Protein AF-A0A924NSQ3-F1 (afdb_monomer)

Sequence (177 aa):
MRTFATSAQRGFTLIEAVVVMVITGILATMMFSFLEFPIRNYFSGVARAAAVDAADTSLRRITRDLRLALPNSIRQNAAGTYIEYLETKAGLRYLGDDDINTPGGIALSWDDPAATLFTVVGGIPTGSLAPTTNDYIAIYNLGDTQAPGNAYDCSSACNITKIGQVDAATSTLRMSA

Structure (mmCIF, N/CA/C/O backbone):
data_AF-A0A924NSQ3-F1
#
_entry.id   AF-A0A924NSQ3-F1
#
loop_
_atom_site.group_PDB
_atom_site.id
_atom_site.type_symbol
_atom_site.label_atom_id
_atom_site.label_alt_id
_atom_site.label_comp_id
_atom_site.label_asym_id
_atom_site.label_entity_id
_atom_site.label_seq_id
_atom_site.pdbx_PDB_ins_code
_atom_site.Cartn_x
_atom_site.Cartn_y
_atom_site.Cartn_z
_atom_site.occupancy
_atom_site.B_iso_or_equiv
_atom_site.auth_seq_id
_atom_site.auth_comp_id
_atom_site.auth_asym_id
_atom_site.auth_atom_id
_atom_site.pdbx_PDB_model_num
ATOM 1 N N . MET A 1 1 ? -2.960 11.534 95.050 1.00 49.16 1 MET A N 1
ATOM 2 C CA . MET A 1 1 ? -3.554 10.552 94.117 1.00 49.16 1 MET A CA 1
ATOM 3 C C . MET A 1 1 ? -4.838 11.146 93.561 1.00 49.16 1 MET A C 1
ATOM 5 O O . MET A 1 1 ? -5.773 11.330 94.325 1.00 49.16 1 MET A O 1
ATOM 9 N N . ARG A 1 2 ? -4.856 11.554 92.287 1.00 46.38 2 ARG A N 1
ATOM 10 C CA . ARG A 1 2 ? -6.071 12.041 91.615 1.00 46.38 2 ARG A CA 1
ATOM 11 C C . ARG A 1 2 ? -6.764 10.839 90.978 1.00 46.38 2 ARG A C 1
ATOM 13 O O . ARG A 1 2 ? -6.174 10.174 90.136 1.00 46.38 2 ARG A O 1
ATOM 20 N N . THR A 1 3 ? -7.969 10.538 91.436 1.00 52.09 3 THR A N 1
ATOM 21 C CA . THR A 1 3 ? -8.847 9.506 90.886 1.00 52.09 3 THR A CA 1
ATOM 22 C C . THR A 1 3 ? -9.389 9.977 89.537 1.00 52.09 3 THR A C 1
ATOM 24 O O . THR A 1 3 ? -10.061 11.002 89.456 1.00 52.09 3 THR A O 1
ATOM 27 N N . PHE A 1 4 ? -9.072 9.253 88.464 1.00 67.12 4 PHE A N 1
ATOM 28 C CA . PHE A 1 4 ? -9.705 9.457 87.164 1.00 67.12 4 PHE A CA 1
ATOM 29 C C . PHE A 1 4 ? -11.126 8.893 87.231 1.00 67.12 4 PHE A C 1
ATOM 31 O O . PHE A 1 4 ? -11.308 7.707 87.498 1.00 67.12 4 PHE A O 1
ATOM 38 N N . ALA A 1 5 ? -12.131 9.742 87.021 1.00 65.75 5 ALA A N 1
ATOM 39 C CA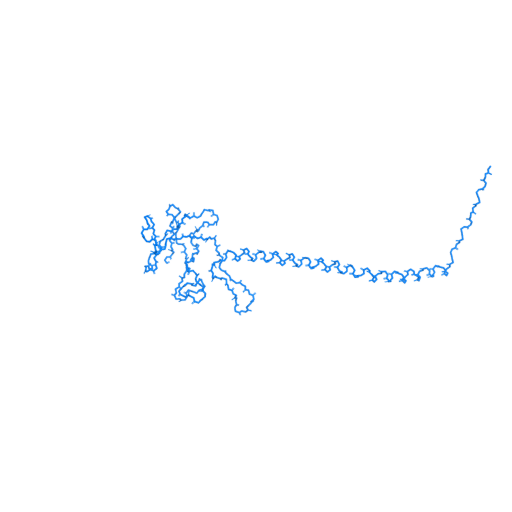 . ALA A 1 5 ? -13.505 9.290 86.859 1.00 65.75 5 ALA A CA 1
ATOM 40 C C . ALA A 1 5 ? -13.613 8.520 85.535 1.00 65.75 5 ALA A C 1
ATOM 42 O O . ALA A 1 5 ? -13.377 9.078 84.463 1.00 65.75 5 ALA A O 1
ATOM 43 N N . THR A 1 6 ? -13.941 7.234 85.604 1.00 65.31 6 THR A N 1
ATOM 44 C CA . THR A 1 6 ? -14.259 6.420 84.433 1.00 65.31 6 THR A CA 1
ATOM 45 C C . THR A 1 6 ? -15.671 6.759 83.968 1.00 65.31 6 THR A C 1
ATOM 47 O O . THR A 1 6 ? -16.662 6.421 84.613 1.00 65.31 6 THR A O 1
ATOM 50 N N . SER A 1 7 ? -15.776 7.456 82.838 1.00 71.19 7 SER A N 1
ATOM 51 C CA . SER A 1 7 ? -17.053 7.666 82.157 1.00 71.19 7 SER A CA 1
ATOM 52 C C . SER A 1 7 ? -17.619 6.311 81.730 1.00 71.19 7 SER A C 1
ATOM 54 O O . SER A 1 7 ? -17.007 5.610 80.926 1.00 71.19 7 SER A O 1
ATOM 56 N N . ALA A 1 8 ? -18.780 5.928 82.265 1.00 67.62 8 ALA A N 1
ATOM 57 C CA . ALA A 1 8 ? -19.493 4.736 81.822 1.00 67.62 8 ALA A CA 1
ATOM 58 C C . ALA A 1 8 ? -19.895 4.912 80.351 1.00 67.62 8 ALA A C 1
ATOM 60 O O . ALA A 1 8 ? -20.712 5.773 80.013 1.00 67.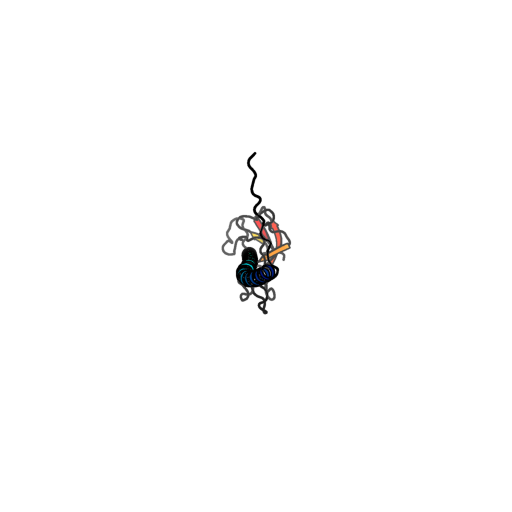62 8 ALA A O 1
ATOM 61 N N . GLN A 1 9 ? -19.294 4.116 79.469 1.00 72.38 9 GLN A N 1
ATOM 62 C CA . GLN A 1 9 ? -19.626 4.103 78.052 1.00 72.38 9 GLN A CA 1
ATOM 63 C C . GLN A 1 9 ? -21.070 3.606 77.906 1.00 72.38 9 GLN A C 1
ATOM 65 O O . GLN A 1 9 ? -21.381 2.464 78.244 1.00 72.38 9 GLN A O 1
ATOM 70 N N . ARG A 1 10 ? -21.978 4.481 77.461 1.00 74.75 10 ARG A N 1
ATOM 71 C CA . ARG A 1 10 ? -23.362 4.093 77.170 1.00 74.75 10 ARG A CA 1
ATOM 72 C C . ARG A 1 10 ? -23.342 3.151 75.964 1.00 74.75 10 ARG A C 1
ATOM 74 O O . ARG A 1 10 ? -22.873 3.534 74.896 1.00 74.75 10 ARG A O 1
ATOM 81 N N . GLY A 1 11 ? -23.780 1.910 76.171 1.00 73.56 11 GLY A N 1
ATOM 82 C CA . GLY A 1 11 ? -23.958 0.930 75.101 1.00 73.56 11 GLY A CA 1
ATOM 83 C C . GLY A 1 11 ? -25.081 1.341 74.148 1.00 73.56 11 GLY A C 1
ATOM 84 O O . GLY A 1 11 ? -25.966 2.112 74.512 1.00 73.56 11 GLY A O 1
ATOM 85 N N . PHE A 1 12 ? -25.026 0.822 72.927 1.00 78.56 12 PHE A N 1
ATOM 86 C CA . PHE A 1 12 ? -25.997 1.093 71.871 1.00 78.56 12 PHE A CA 1
ATOM 87 C C . PHE A 1 12 ? -27.189 0.134 71.967 1.00 78.56 12 PHE A C 1
ATOM 89 O O . PHE A 1 12 ? -27.024 -1.019 72.374 1.00 78.56 12 PHE A O 1
ATOM 96 N N . THR A 1 13 ? -28.389 0.584 71.599 1.00 88.75 13 THR A N 1
ATOM 97 C CA . THR A 1 13 ? -29.587 -0.275 71.645 1.00 88.75 13 THR A CA 1
ATOM 98 C C . THR A 1 13 ? -29.776 -1.056 70.340 1.00 88.75 13 THR A C 1
ATOM 100 O O . THR A 1 13 ? -29.330 -0.634 69.274 1.00 88.75 13 THR A O 1
ATOM 103 N N . LEU A 1 14 ? -30.470 -2.201 70.394 1.00 90.38 14 LEU A N 1
ATOM 104 C CA . LEU A 1 14 ? -30.747 -3.021 69.204 1.00 90.38 14 LEU A CA 1
ATOM 105 C C . LEU A 1 14 ? -31.496 -2.227 68.125 1.00 90.38 14 LEU A C 1
ATOM 107 O O . LEU A 1 14 ? -31.182 -2.344 66.944 1.00 90.38 14 LEU A O 1
ATOM 111 N N . ILE A 1 15 ? -32.453 -1.386 68.529 1.00 92.06 15 ILE A N 1
ATOM 112 C CA . ILE A 1 15 ? -33.216 -0.553 67.595 1.00 92.06 15 ILE A CA 1
ATOM 113 C C . ILE A 1 15 ? -32.319 0.466 66.884 1.00 92.06 15 ILE A C 1
ATOM 115 O O . ILE A 1 15 ? -32.456 0.680 65.683 1.00 92.06 15 ILE A O 1
ATOM 119 N N . GLU A 1 16 ? -31.351 1.032 67.596 1.00 92.25 16 GLU A N 1
ATOM 120 C CA . GLU A 1 16 ? -30.393 1.988 67.048 1.00 92.25 16 GLU A CA 1
ATOM 121 C C . GLU A 1 16 ? -29.496 1.302 65.994 1.00 92.25 16 GLU A C 1
ATOM 123 O O . GLU A 1 16 ? -29.226 1.877 64.941 1.00 92.25 16 GLU A O 1
ATOM 128 N N . ALA A 1 17 ? -29.134 0.024 66.192 1.00 91.94 17 ALA A N 1
ATOM 129 C CA . ALA A 1 17 ? -28.365 -0.774 65.221 1.00 91.94 17 ALA A CA 1
ATOM 130 C C . ALA A 1 17 ? -29.159 -1.099 63.963 1.00 91.94 17 ALA A C 1
ATOM 132 O O . ALA A 1 17 ? -28.639 -0.965 62.854 1.00 91.94 17 ALA A O 1
ATOM 133 N N . VAL A 1 18 ? -30.429 -1.462 64.124 1.00 94.62 18 VAL A N 1
ATOM 134 C CA . VAL A 1 18 ? -31.318 -1.730 62.992 1.00 94.62 18 VAL A CA 1
ATOM 135 C C . VAL A 1 18 ? -31.503 -0.471 62.143 1.00 94.62 18 VAL A C 1
ATOM 137 O O . VAL A 1 18 ? -31.351 -0.531 60.925 1.00 94.62 18 VAL A O 1
ATOM 140 N N . VAL A 1 19 ? -31.759 0.683 62.768 1.00 95.75 19 VAL A N 1
ATOM 141 C CA . VAL A 1 19 ? -31.941 1.954 62.049 1.00 95.75 19 VAL A CA 1
ATOM 142 C C . VAL A 1 19 ? -30.681 2.337 61.265 1.00 95.75 19 VAL A C 1
ATOM 144 O O . VAL A 1 19 ? -30.782 2.705 60.096 1.00 95.75 19 VAL A O 1
ATOM 147 N N . VAL A 1 20 ? -29.488 2.180 61.848 1.00 95.56 20 VAL A N 1
ATOM 148 C CA . VAL A 1 20 ? -28.220 2.456 61.150 1.00 95.56 20 VAL A CA 1
ATOM 149 C C . VAL A 1 20 ? -28.010 1.525 59.953 1.00 95.56 20 VAL A C 1
ATOM 151 O O . VAL A 1 20 ? -27.616 1.996 58.884 1.00 95.56 20 VAL A O 1
ATOM 154 N N . MET A 1 21 ? -28.305 0.227 60.077 1.00 95.38 21 MET A N 1
ATOM 155 C CA . MET A 1 21 ? -28.189 -0.708 58.948 1.00 95.38 21 MET A CA 1
ATOM 156 C C . MET A 1 21 ? -29.149 -0.347 57.809 1.00 95.38 21 MET A C 1
ATOM 158 O O . MET A 1 21 ? -28.758 -0.361 56.644 1.00 95.38 21 MET A O 1
ATOM 162 N N . VAL A 1 22 ? -30.387 0.040 58.132 1.00 97.00 22 VAL A N 1
ATOM 163 C CA . VAL A 1 22 ? -31.379 0.447 57.124 1.00 97.00 22 VAL A CA 1
ATOM 164 C C . VAL A 1 22 ? -30.942 1.728 56.411 1.00 97.00 22 VAL A C 1
ATOM 166 O O . VAL A 1 22 ? -30.944 1.777 55.181 1.00 97.00 22 VAL A O 1
ATOM 169 N N . ILE A 1 23 ? -30.517 2.752 57.158 1.00 97.19 23 ILE A N 1
ATOM 170 C CA . ILE A 1 23 ? -30.083 4.031 56.575 1.00 97.19 23 ILE A CA 1
ATOM 171 C C . ILE A 1 23 ? -28.840 3.837 55.701 1.00 97.19 23 ILE A C 1
ATOM 173 O O . ILE A 1 23 ? -28.798 4.333 54.576 1.00 97.19 23 ILE A O 1
ATOM 177 N N . THR A 1 24 ? -27.841 3.089 56.176 1.00 97.06 24 THR A N 1
ATOM 178 C CA . THR A 1 24 ? -26.623 2.827 55.392 1.00 97.06 24 THR A CA 1
ATOM 179 C C . THR A 1 24 ? -26.911 2.000 54.138 1.00 97.06 24 THR A C 1
ATOM 181 O O . THR A 1 24 ? -26.340 2.298 53.092 1.00 97.06 24 THR A O 1
ATOM 184 N N . GLY A 1 25 ? -27.848 1.045 54.190 1.00 96.69 25 GLY A N 1
ATOM 185 C CA . GLY A 1 25 ? -28.318 0.311 53.012 1.00 96.69 25 GLY A CA 1
ATOM 186 C C . GLY A 1 25 ? -28.937 1.222 51.947 1.00 96.69 25 GLY A C 1
ATOM 187 O O . GLY A 1 25 ? -28.548 1.163 50.780 1.00 96.69 25 GLY A O 1
ATOM 188 N N . ILE A 1 26 ? -29.845 2.122 52.342 1.00 96.50 26 ILE A N 1
ATOM 189 C CA . ILE A 1 26 ? -30.475 3.081 51.416 1.00 96.50 26 ILE A CA 1
ATOM 190 C C . ILE A 1 26 ? -29.415 3.998 50.792 1.00 96.50 26 ILE A C 1
ATOM 192 O O . ILE A 1 26 ? -29.352 4.124 49.567 1.00 96.50 26 ILE A O 1
ATOM 196 N N . LEU A 1 27 ? -28.537 4.585 51.611 1.00 96.94 27 LEU A N 1
ATOM 197 C CA . LEU A 1 27 ? -27.482 5.478 51.126 1.00 96.94 27 LEU A CA 1
ATOM 198 C C . LEU A 1 27 ? -26.511 4.766 50.175 1.00 96.94 27 LEU A C 1
ATOM 200 O O . LEU A 1 27 ? -26.163 5.326 49.137 1.00 96.94 27 LEU A O 1
ATOM 204 N N . ALA A 1 28 ? -26.119 3.524 50.478 1.00 95.56 28 ALA A N 1
ATOM 205 C CA . ALA A 1 28 ? -25.232 2.739 49.623 1.00 95.56 28 ALA A CA 1
ATOM 206 C C . ALA A 1 28 ? -25.835 2.498 48.228 1.00 95.56 28 ALA A C 1
ATOM 208 O O . ALA A 1 28 ? -25.142 2.677 47.225 1.00 95.56 28 ALA A O 1
ATOM 209 N N . THR A 1 29 ? -27.128 2.154 48.145 1.00 94.94 29 THR A N 1
ATOM 210 C CA . THR A 1 29 ? -27.803 1.937 46.849 1.00 94.94 29 THR A CA 1
ATOM 211 C C . THR A 1 29 ? -27.892 3.210 46.009 1.00 94.94 29 THR A C 1
ATOM 213 O O . THR A 1 29 ? -27.607 3.173 44.811 1.00 94.94 29 THR A O 1
ATOM 216 N N . MET A 1 30 ? -28.200 4.356 46.629 1.00 94.19 30 MET A N 1
ATOM 217 C CA . MET A 1 30 ? -28.193 5.648 45.939 1.00 94.19 30 MET A CA 1
ATOM 218 C C . MET A 1 30 ? -26.798 5.977 45.406 1.00 94.19 30 MET A C 1
ATOM 220 O O . MET A 1 30 ? -26.650 6.327 44.238 1.00 94.19 30 MET A O 1
ATOM 224 N N . MET A 1 31 ? -25.764 5.814 46.233 1.00 94.69 31 MET A N 1
ATOM 225 C CA . MET A 1 31 ? -24.387 6.127 45.854 1.00 94.69 31 MET A CA 1
ATOM 226 C C . MET A 1 31 ? -23.892 5.248 44.697 1.00 94.69 31 MET A C 1
ATOM 228 O O . MET A 1 31 ? -23.218 5.743 43.795 1.00 94.69 31 MET A O 1
ATOM 232 N N . PHE A 1 32 ? -24.281 3.969 44.671 1.00 94.88 32 PHE A N 1
ATOM 233 C CA . PHE A 1 32 ? -23.936 3.054 43.583 1.00 94.88 32 PHE A CA 1
ATOM 234 C C . PHE A 1 32 ? -24.486 3.516 42.224 1.00 94.88 32 PHE A C 1
ATOM 236 O O . PHE A 1 32 ? -23.757 3.492 41.233 1.00 94.88 32 PHE A O 1
ATOM 243 N N . SER A 1 33 ? -25.724 4.026 42.185 1.00 89.00 33 SER A N 1
ATOM 244 C CA . SER A 1 33 ? -26.335 4.538 40.946 1.00 89.00 33 SER A CA 1
ATOM 245 C C . SER A 1 33 ? -25.547 5.700 40.320 1.00 89.00 33 SER A C 1
ATOM 247 O O . SER A 1 33 ? -25.436 5.795 39.098 1.00 89.00 33 SER A O 1
ATOM 249 N N . PHE A 1 34 ? -24.915 6.540 41.148 1.00 92.88 34 PHE A N 1
ATOM 250 C CA . PHE A 1 34 ? -24.079 7.646 40.676 1.00 92.88 34 PHE A CA 1
ATOM 251 C C . PHE A 1 34 ? -22.707 7.192 40.166 1.00 92.88 34 PHE A C 1
ATOM 253 O O . PHE A 1 34 ? -22.125 7.869 39.321 1.00 92.88 34 PHE A O 1
ATOM 260 N N . LEU A 1 35 ? -22.183 6.063 40.654 1.00 94.69 35 LEU A N 1
ATOM 261 C CA . LEU A 1 35 ? -20.885 5.520 40.239 1.00 94.69 35 LEU A CA 1
ATOM 262 C C . LEU A 1 35 ? -20.970 4.681 38.961 1.00 94.69 35 LEU A C 1
ATOM 264 O O . LEU A 1 35 ? -19.995 4.591 38.216 1.00 94.69 35 LEU A O 1
ATOM 268 N N . GLU A 1 36 ? -22.130 4.100 38.668 1.00 94.00 36 GLU A N 1
ATOM 269 C CA . GLU A 1 36 ? -22.323 3.264 37.484 1.00 94.00 36 GLU A CA 1
ATOM 270 C C . GLU A 1 36 ? -22.054 4.027 36.175 1.00 94.00 36 GLU A C 1
ATOM 272 O O . GLU A 1 36 ? -21.338 3.538 35.299 1.00 94.00 36 GLU A O 1
ATOM 277 N N . PHE A 1 37 ? -22.580 5.248 36.051 1.00 93.88 37 PHE A N 1
ATOM 278 C CA . PHE A 1 37 ? -22.424 6.076 34.854 1.00 93.88 37 PHE A CA 1
ATOM 279 C C . PHE A 1 37 ? -20.963 6.459 34.536 1.00 93.88 37 PHE A C 1
ATOM 281 O O . PHE A 1 37 ? -20.517 6.176 33.421 1.00 93.88 37 PHE A O 1
ATOM 288 N N . PRO A 1 38 ? -20.170 7.053 35.456 1.00 94.56 38 PRO A N 1
ATOM 289 C CA . PRO A 1 38 ? -18.778 7.398 35.172 1.00 94.56 38 PRO A CA 1
ATOM 290 C C . PRO A 1 38 ? -17.912 6.166 34.886 1.00 94.56 38 PRO A C 1
ATOM 292 O O . PRO A 1 38 ? -17.047 6.236 34.014 1.00 94.56 38 PRO A O 1
ATOM 295 N N . ILE A 1 39 ? -18.174 5.024 35.536 1.00 96.50 39 ILE A N 1
ATOM 296 C CA . ILE A 1 39 ? -17.466 3.766 35.253 1.00 96.50 39 ILE A CA 1
ATOM 297 C C . ILE A 1 39 ? -17.764 3.290 33.825 1.00 96.50 39 ILE A C 1
ATOM 299 O O . ILE A 1 39 ? -16.843 2.997 33.062 1.00 96.50 39 ILE A O 1
ATOM 303 N N . ARG A 1 40 ? -19.041 3.252 33.424 1.00 97.00 40 ARG A N 1
ATOM 304 C CA . ARG A 1 40 ? -19.432 2.869 32.057 1.00 97.00 40 ARG A CA 1
ATOM 305 C C . ARG A 1 40 ? -18.849 3.810 31.009 1.00 97.00 40 ARG A C 1
ATOM 307 O O . ARG A 1 40 ? -18.337 3.344 29.993 1.00 97.00 40 ARG A O 1
ATOM 314 N N . ASN A 1 41 ? -18.868 5.114 31.269 1.00 96.94 41 ASN A N 1
ATOM 315 C CA . ASN A 1 41 ? -18.288 6.106 30.368 1.00 96.94 41 ASN A CA 1
ATOM 316 C C . ASN A 1 41 ? -16.777 5.950 30.231 1.00 96.94 41 ASN A C 1
ATOM 318 O O . ASN A 1 41 ? -16.261 6.081 29.124 1.00 96.94 41 ASN A O 1
ATOM 322 N N . TYR A 1 42 ? -16.076 5.633 31.322 1.00 97.38 42 TYR A N 1
ATOM 323 C CA . TYR A 1 42 ? -14.648 5.344 31.276 1.00 97.38 42 TYR A CA 1
ATOM 324 C C . TYR A 1 42 ? -14.357 4.171 30.331 1.00 97.38 42 TYR A C 1
ATOM 326 O O . TYR A 1 42 ? -13.594 4.327 29.379 1.00 97.38 42 TYR A O 1
ATOM 334 N N . PHE A 1 43 ? -15.027 3.028 30.516 1.00 98.25 43 PHE A N 1
ATOM 335 C CA . PHE A 1 43 ? -14.831 1.864 29.645 1.00 98.25 43 PHE A CA 1
ATOM 336 C C . PHE A 1 43 ? -15.261 2.122 28.197 1.00 98.25 43 PHE A C 1
ATOM 338 O O . PHE A 1 43 ? -14.564 1.712 27.270 1.00 98.25 43 PHE A O 1
ATOM 345 N N . SER A 1 44 ? -16.362 2.846 27.980 1.00 98.06 44 SER A N 1
ATOM 346 C CA . SER A 1 44 ? -16.779 3.261 26.638 1.00 98.06 44 SER A CA 1
ATOM 347 C C . SER A 1 44 ? -15.749 4.180 25.976 1.00 98.06 44 SER A C 1
ATOM 349 O O . SER A 1 44 ? -15.532 4.077 24.769 1.00 98.06 44 SER A O 1
ATOM 351 N N . GLY A 1 45 ? -15.114 5.069 26.744 1.00 98.19 45 GLY A N 1
ATOM 352 C CA . GLY A 1 45 ? -14.044 5.943 26.273 1.00 98.19 45 GLY A CA 1
ATOM 353 C C . GLY A 1 45 ? -12.805 5.150 25.867 1.00 98.19 45 GLY A C 1
ATOM 354 O O . GLY A 1 45 ? -12.280 5.365 24.778 1.00 98.19 45 GLY A O 1
ATOM 355 N N . VAL A 1 46 ? -12.400 4.178 26.688 1.00 98.50 46 VAL A N 1
ATOM 356 C CA . VAL A 1 46 ? -11.283 3.270 26.384 1.00 98.50 46 VAL A CA 1
ATOM 357 C C . VAL A 1 46 ? -11.560 2.449 25.121 1.00 98.50 46 VAL A C 1
ATOM 359 O O . VAL A 1 46 ? -10.718 2.406 24.228 1.00 98.50 46 VAL A O 1
ATOM 362 N N . ALA A 1 47 ? -12.745 1.843 24.999 1.00 98.19 47 ALA A N 1
ATOM 363 C CA . ALA A 1 47 ? -13.116 1.055 23.821 1.00 98.19 47 ALA A CA 1
ATOM 364 C C . ALA A 1 47 ? -13.132 1.904 22.540 1.00 98.19 47 ALA A C 1
ATOM 366 O O . ALA A 1 47 ? -12.648 1.472 21.494 1.00 98.19 47 ALA A O 1
ATOM 367 N N . ARG A 1 48 ? -13.647 3.137 22.628 1.00 98.06 48 ARG A N 1
ATOM 368 C CA . ARG A 1 48 ? -13.642 4.082 21.509 1.00 98.06 48 ARG A CA 1
ATOM 369 C C . ARG A 1 48 ? -12.226 4.500 21.123 1.00 98.06 48 ARG A C 1
ATOM 371 O O . ARG A 1 48 ? -11.935 4.538 19.934 1.00 98.06 48 ARG A O 1
ATOM 378 N N . ALA A 1 49 ? -11.367 4.801 22.096 1.00 98.50 49 ALA A N 1
ATOM 379 C CA . ALA A 1 49 ? -9.974 5.157 21.837 1.00 98.50 49 ALA A CA 1
ATOM 380 C C . ALA A 1 49 ? -9.245 4.016 21.112 1.00 98.50 49 ALA A C 1
ATOM 382 O O . ALA A 1 49 ? -8.689 4.233 20.042 1.00 98.50 49 ALA A O 1
ATOM 383 N N . ALA A 1 50 ? -9.373 2.783 21.610 1.00 98.31 50 ALA A N 1
ATOM 384 C CA . ALA A 1 50 ? -8.774 1.610 20.976 1.00 98.31 50 ALA A CA 1
ATOM 385 C C . ALA A 1 50 ? -9.279 1.381 19.536 1.00 98.31 50 ALA A C 1
ATOM 387 O O . ALA A 1 50 ? -8.495 1.043 18.650 1.00 98.31 50 ALA A O 1
ATOM 388 N N . ALA A 1 51 ? -10.577 1.584 19.281 1.00 98.44 51 ALA A N 1
ATOM 389 C CA . ALA A 1 51 ? -11.144 1.467 17.938 1.00 98.44 51 ALA A CA 1
ATOM 390 C C . ALA A 1 51 ? -10.609 2.543 16.975 1.00 98.44 51 ALA A C 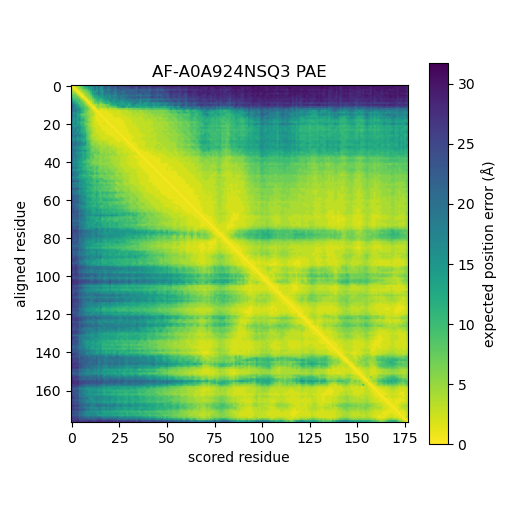1
ATOM 392 O O . ALA A 1 51 ? -10.316 2.238 15.819 1.00 98.44 51 ALA A O 1
ATOM 393 N N . VAL A 1 52 ? -10.458 3.786 17.447 1.00 98.56 52 VAL A N 1
ATOM 394 C CA . VAL A 1 52 ? -9.882 4.888 16.660 1.00 98.56 52 VAL A CA 1
ATOM 395 C C . VAL A 1 52 ? -8.411 4.619 16.349 1.00 98.56 52 VAL A C 1
ATOM 397 O O . VAL A 1 52 ? -8.018 4.713 15.190 1.00 98.56 52 VAL A O 1
ATOM 400 N N . ASP A 1 53 ? -7.620 4.193 17.333 1.00 98.50 53 ASP A N 1
ATOM 401 C CA . ASP A 1 53 ? -6.199 3.884 17.136 1.00 98.50 53 ASP A CA 1
ATOM 402 C C . ASP A 1 53 ? -5.991 2.752 16.113 1.00 98.50 53 ASP A C 1
ATOM 404 O O . ASP A 1 53 ? -5.097 2.812 15.257 1.00 98.50 53 ASP A O 1
ATOM 408 N N . ALA A 1 54 ? -6.844 1.722 16.162 1.00 98.31 54 ALA A N 1
ATOM 409 C CA . ALA A 1 54 ? -6.838 0.629 15.194 1.00 98.31 54 ALA A CA 1
ATOM 410 C C . ALA A 1 54 ? -7.215 1.107 13.781 1.00 98.31 54 ALA A C 1
ATOM 412 O O . ALA A 1 54 ? -6.568 0.714 12.802 1.00 98.31 54 ALA A O 1
ATOM 413 N N . ALA A 1 55 ? -8.225 1.974 13.665 1.00 98.25 55 ALA A N 1
ATOM 414 C CA . ALA A 1 55 ? -8.628 2.566 12.393 1.00 98.25 55 ALA A CA 1
ATOM 415 C C . ALA A 1 55 ? -7.509 3.439 11.800 1.00 98.25 55 ALA A C 1
ATOM 417 O O . ALA A 1 55 ? -7.135 3.246 10.644 1.00 98.25 55 ALA A O 1
ATOM 418 N N . ASP A 1 56 ? -6.901 4.319 12.595 1.00 97.88 56 ASP A N 1
ATOM 419 C CA . ASP A 1 56 ? -5.807 5.195 12.165 1.00 97.88 56 ASP A CA 1
ATOM 420 C C . ASP A 1 56 ? -4.581 4.404 11.709 1.00 97.88 56 ASP A C 1
ATOM 422 O O . ASP A 1 56 ? -3.978 4.702 10.674 1.00 97.88 56 ASP A O 1
ATOM 426 N N . THR A 1 57 ? -4.219 3.358 12.454 1.00 98.19 57 THR A N 1
ATOM 427 C CA . THR A 1 57 ? -3.116 2.466 12.081 1.00 98.19 57 THR A CA 1
ATOM 428 C C . THR A 1 57 ? -3.400 1.775 10.748 1.00 98.19 57 THR A C 1
ATOM 430 O O . THR A 1 57 ? -2.531 1.733 9.873 1.00 98.19 57 THR A O 1
ATOM 433 N N . SER A 1 58 ? -4.629 1.288 10.563 1.00 97.19 58 SER A N 1
ATOM 434 C CA . SER A 1 58 ? -5.062 0.630 9.328 1.00 97.19 58 SER A CA 1
ATOM 435 C C . SER A 1 58 ? -5.044 1.593 8.140 1.00 97.19 58 SER A C 1
ATOM 437 O O . SER A 1 58 ? -4.473 1.267 7.103 1.00 97.19 58 SER A O 1
ATOM 439 N N . LEU A 1 59 ? -5.570 2.812 8.293 1.00 96.75 59 LEU A N 1
ATOM 440 C CA . LEU A 1 59 ? -5.578 3.831 7.239 1.00 96.75 59 LEU A CA 1
ATOM 441 C C . LEU A 1 59 ? -4.167 4.280 6.847 1.00 96.75 59 LEU A C 1
ATOM 443 O O . LEU A 1 59 ? -3.877 4.455 5.662 1.00 96.75 59 LEU A O 1
ATOM 447 N N . ARG A 1 60 ? -3.257 4.431 7.817 1.00 97.00 60 ARG A N 1
ATOM 448 C CA . ARG A 1 60 ? -1.847 4.753 7.540 1.00 97.00 60 ARG A CA 1
ATOM 449 C C . ARG A 1 60 ? -1.149 3.634 6.780 1.00 97.00 60 ARG A C 1
ATOM 451 O O . ARG A 1 60 ? -0.344 3.922 5.894 1.00 97.00 60 ARG A O 1
ATOM 458 N N . ARG A 1 61 ? -1.451 2.378 7.118 1.00 94.94 61 ARG A N 1
ATOM 459 C CA . ARG A 1 61 ? -0.936 1.215 6.394 1.00 94.94 61 ARG A CA 1
ATOM 460 C C . ARG A 1 61 ? -1.470 1.183 4.964 1.00 94.94 61 ARG A C 1
ATOM 462 O O . ARG A 1 61 ? -0.663 1.215 4.048 1.00 94.94 61 ARG A O 1
ATOM 469 N N . ILE A 1 62 ? -2.787 1.280 4.777 1.00 95.12 62 ILE A N 1
ATOM 470 C CA . ILE A 1 62 ? -3.417 1.343 3.447 1.00 95.12 62 ILE A CA 1
ATOM 471 C C . ILE A 1 62 ? -2.820 2.483 2.614 1.00 95.12 62 ILE A C 1
ATOM 473 O O . ILE A 1 62 ? -2.462 2.286 1.463 1.00 95.12 62 ILE A O 1
ATOM 477 N N . THR A 1 63 ? -2.638 3.672 3.194 1.00 95.69 63 THR A N 1
ATOM 478 C CA . THR A 1 63 ? -2.036 4.812 2.481 1.00 95.69 63 THR A CA 1
ATOM 479 C C . THR A 1 63 ? -0.605 4.518 2.028 1.00 95.69 63 THR A C 1
ATOM 481 O O . THR A 1 63 ? -0.206 4.934 0.943 1.00 95.69 63 THR A O 1
ATOM 484 N N . ARG A 1 64 ? 0.193 3.829 2.852 1.00 94.31 64 ARG A N 1
ATOM 485 C CA . ARG A 1 64 ? 1.561 3.434 2.494 1.00 94.31 64 ARG A CA 1
ATOM 486 C C . ARG A 1 64 ? 1.560 2.403 1.371 1.00 94.31 64 ARG A C 1
ATOM 488 O O . ARG A 1 64 ? 2.333 2.554 0.434 1.00 94.31 64 ARG A O 1
ATOM 495 N N . ASP A 1 65 ? 0.678 1.422 1.468 1.00 93.75 65 ASP A N 1
ATOM 496 C CA . ASP A 1 65 ? 0.553 0.331 0.510 1.00 93.75 65 ASP A CA 1
ATOM 497 C C . ASP A 1 65 ? 0.079 0.869 -0.859 1.00 93.75 65 ASP A C 1
ATOM 499 O O . ASP A 1 65 ? 0.702 0.607 -1.885 1.00 93.75 65 ASP A O 1
ATOM 503 N N . LEU A 1 66 ? -0.923 1.759 -0.878 1.00 94.44 66 LEU A N 1
ATOM 504 C CA . LEU A 1 66 ? -1.413 2.413 -2.100 1.00 94.44 66 LEU A CA 1
ATOM 505 C C . LEU A 1 66 ? -0.394 3.366 -2.742 1.00 94.44 66 LEU A C 1
ATOM 507 O O . LEU A 1 66 ? -0.440 3.578 -3.950 1.00 94.44 66 LEU A O 1
ATOM 511 N N . ARG A 1 67 ? 0.544 3.940 -1.976 1.00 93.69 67 ARG A N 1
ATOM 512 C CA . ARG A 1 67 ? 1.644 4.746 -2.546 1.00 93.69 67 ARG A CA 1
ATOM 513 C C . ARG A 1 67 ? 2.635 3.913 -3.355 1.00 93.69 67 ARG A C 1
ATOM 515 O O . ARG A 1 67 ? 3.365 4.489 -4.154 1.00 93.69 67 ARG A O 1
ATOM 522 N N . LEU A 1 68 ? 2.672 2.602 -3.129 1.00 94.06 68 LEU A N 1
ATOM 523 C CA . LEU A 1 68 ? 3.477 1.658 -3.899 1.00 94.06 68 LEU A CA 1
ATOM 524 C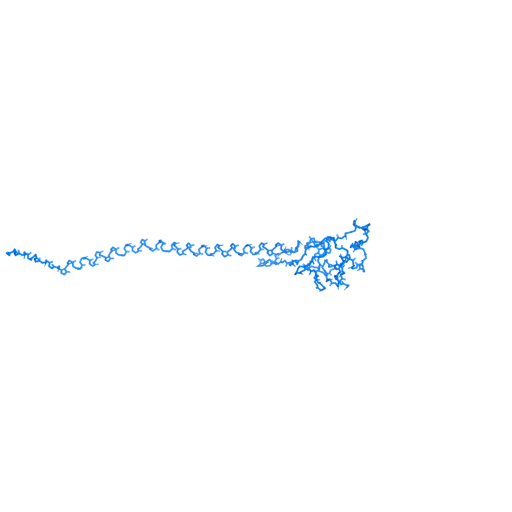 C . LEU A 1 68 ? 2.672 1.005 -5.027 1.00 94.06 68 LEU A C 1
ATOM 526 O O . LEU A 1 68 ? 3.205 0.154 -5.732 1.00 94.06 68 LEU A O 1
ATOM 530 N N . ALA A 1 69 ? 1.409 1.383 -5.232 1.00 96.00 69 ALA A N 1
ATOM 531 C CA . ALA A 1 69 ? 0.622 0.867 -6.339 1.00 96.00 69 ALA A CA 1
ATOM 532 C C . ALA A 1 69 ? 1.149 1.381 -7.685 1.00 96.00 69 ALA A C 1
ATOM 534 O O . ALA A 1 69 ? 1.504 2.553 -7.833 1.00 96.00 69 ALA A O 1
ATOM 535 N N . LEU A 1 70 ? 1.117 0.515 -8.696 1.00 94.81 70 LEU A N 1
ATOM 536 C CA . LEU A 1 70 ? 1.324 0.904 -10.081 1.00 94.81 70 LEU A CA 1
ATOM 537 C C . LEU A 1 70 ? 0.272 1.968 -10.441 1.00 94.81 70 LEU A C 1
ATOM 539 O O . LEU A 1 70 ? -0.920 1.742 -10.184 1.00 94.81 70 LEU A O 1
ATOM 543 N N . PRO A 1 71 ? 0.663 3.113 -11.028 1.00 92.69 71 PRO A N 1
ATOM 544 C CA . PRO A 1 71 ? -0.287 4.133 -11.460 1.00 92.69 71 PRO A CA 1
ATOM 545 C C . PRO A 1 71 ? -1.398 3.526 -12.316 1.00 92.69 71 PRO A C 1
ATOM 547 O O . PRO A 1 71 ? -1.119 2.667 -13.146 1.00 92.69 71 PRO A O 1
ATOM 550 N N . ASN A 1 72 ? -2.649 3.942 -12.100 1.00 92.88 72 ASN A N 1
ATOM 551 C CA . ASN A 1 72 ? -3.843 3.415 -12.782 1.00 92.88 72 ASN A CA 1
ATOM 552 C C . ASN A 1 72 ? -4.112 1.904 -12.585 1.00 92.88 72 ASN A C 1
ATOM 554 O O . ASN A 1 72 ? -4.870 1.318 -13.352 1.00 92.88 72 ASN A O 1
ATOM 558 N N . SER A 1 73 ? -3.515 1.257 -11.571 1.00 93.00 73 SER A N 1
ATOM 559 C CA . SER A 1 73 ? -3.813 -0.148 -11.221 1.00 93.00 73 SER A CA 1
ATOM 560 C C . SER A 1 73 ? -4.773 -0.319 -10.039 1.00 93.00 73 SER A C 1
ATOM 562 O O . SER A 1 73 ? -5.233 -1.429 -9.775 1.00 93.00 73 SER A O 1
ATOM 564 N N . ILE A 1 74 ? -5.058 0.753 -9.297 1.00 94.06 74 ILE A N 1
ATOM 565 C CA . ILE A 1 74 ? -5.963 0.686 -8.149 1.00 94.06 74 ILE A CA 1
ATOM 566 C C . ILE A 1 74 ? -7.384 0.538 -8.676 1.00 94.06 74 ILE A C 1
ATOM 568 O O . ILE A 1 74 ? -7.880 1.416 -9.381 1.00 94.06 74 ILE A O 1
ATOM 572 N N . ARG A 1 75 ? -8.050 -0.548 -8.296 1.00 91.38 75 ARG A N 1
ATOM 573 C CA . ARG A 1 75 ? -9.457 -0.771 -8.619 1.00 91.38 75 ARG A CA 1
ATOM 574 C C . ARG A 1 75 ? -10.173 -1.496 -7.493 1.00 91.38 75 ARG A C 1
ATOM 576 O O . ARG A 1 75 ? -9.564 -2.073 -6.594 1.00 91.38 75 ARG A O 1
ATOM 583 N N . GLN A 1 76 ? -11.492 -1.443 -7.545 1.00 93.19 76 GLN A N 1
ATOM 584 C CA . GLN A 1 76 ? -12.360 -2.189 -6.651 1.00 93.19 76 GLN A CA 1
ATOM 585 C C . GLN A 1 76 ? -12.867 -3.427 -7.384 1.00 93.19 76 GLN A C 1
ATOM 587 O O . GLN A 1 76 ? -13.129 -3.384 -8.587 1.00 93.19 76 GLN A O 1
ATOM 592 N N . ASN A 1 77 ? -13.031 -4.532 -6.665 1.00 90.19 77 ASN A N 1
ATOM 593 C CA . ASN A 1 77 ? -13.700 -5.690 -7.238 1.00 90.19 77 ASN A CA 1
ATOM 594 C C . ASN A 1 77 ? -15.192 -5.408 -7.503 1.00 90.19 77 ASN A C 1
ATOM 596 O O . ASN A 1 77 ? -15.798 -4.528 -6.893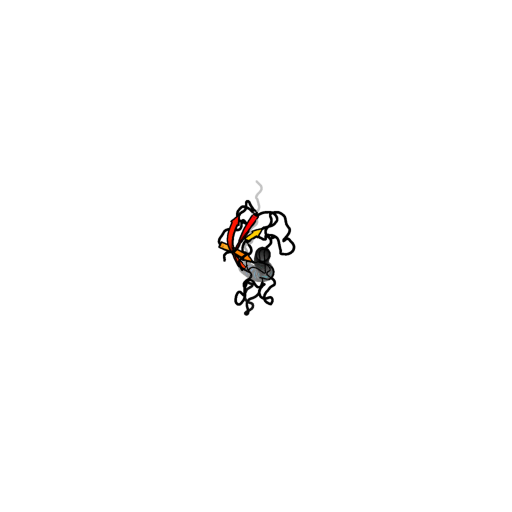 1.00 90.19 77 ASN A O 1
ATOM 600 N N . ALA A 1 78 ? -15.823 -6.220 -8.354 1.00 87.94 78 ALA A N 1
ATOM 601 C CA . ALA A 1 78 ? -17.228 -6.034 -8.734 1.00 87.94 78 ALA A CA 1
ATOM 602 C C . ALA A 1 78 ? -18.213 -6.059 -7.545 1.00 87.94 78 ALA A C 1
ATOM 604 O O . ALA A 1 78 ? -19.258 -5.418 -7.596 1.00 87.94 78 ALA A O 1
ATOM 605 N N . ALA A 1 79 ? -17.886 -6.789 -6.472 1.00 92.25 79 ALA A N 1
ATOM 606 C CA . ALA A 1 79 ? -18.721 -6.883 -5.272 1.00 92.25 79 ALA A CA 1
ATOM 607 C C . ALA A 1 79 ? -18.511 -5.727 -4.277 1.00 92.25 79 ALA A C 1
ATOM 609 O O . ALA A 1 79 ? -19.225 -5.636 -3.281 1.00 92.25 79 ALA A O 1
ATOM 610 N N . GLY A 1 80 ? -17.517 -4.869 -4.505 1.00 90.88 80 GLY A N 1
ATOM 611 C CA . GLY A 1 80 ? -17.209 -3.743 -3.636 1.00 90.88 80 GLY A CA 1
ATOM 612 C C . GLY A 1 80 ? -16.544 -4.095 -2.300 1.00 90.88 80 GLY A C 1
ATOM 613 O O . GLY A 1 80 ? -16.475 -3.250 -1.411 1.00 90.88 80 GLY A O 1
ATOM 614 N N . THR A 1 81 ? -16.064 -5.328 -2.138 1.00 93.50 81 THR A N 1
ATOM 615 C CA . THR A 1 81 ? -15.582 -5.879 -0.864 1.00 93.50 81 THR A CA 1
ATOM 616 C C . THR A 1 81 ? -14.085 -5.711 -0.625 1.00 93.50 81 THR A C 1
ATOM 618 O O . THR A 1 81 ? -13.663 -5.734 0.529 1.00 93.50 81 THR A O 1
ATOM 621 N N . TYR A 1 82 ? -13.277 -5.537 -1.672 1.00 91.19 82 TYR A N 1
ATOM 622 C CA . TYR A 1 82 ? -11.844 -5.282 -1.532 1.00 91.19 82 TYR A CA 1
ATOM 623 C C . TYR A 1 82 ? -11.319 -4.345 -2.619 1.00 91.19 82 TYR A C 1
ATOM 625 O O . TYR A 1 82 ? -11.873 -4.244 -3.716 1.00 91.19 82 TYR A O 1
ATOM 633 N N . ILE A 1 83 ? -10.234 -3.654 -2.272 1.00 92.75 83 ILE A N 1
ATOM 634 C CA . ILE A 1 83 ? -9.418 -2.868 -3.194 1.00 92.75 83 ILE A CA 1
ATOM 635 C C . ILE A 1 83 ? -8.248 -3.751 -3.612 1.00 92.75 83 ILE A C 1
ATOM 637 O O . ILE A 1 83 ? -7.603 -4.364 -2.763 1.00 92.75 83 ILE A O 1
ATOM 641 N N . GLU A 1 84 ? -7.974 -3.798 -4.907 1.00 92.75 84 GLU A N 1
ATOM 642 C CA . GLU A 1 84 ? -6.816 -4.477 -5.473 1.00 92.75 84 GLU A CA 1
ATOM 643 C C . GLU A 1 84 ? -5.958 -3.492 -6.268 1.00 92.75 84 GLU A C 1
ATOM 645 O O . GLU A 1 84 ? -6.447 -2.505 -6.823 1.00 92.75 84 GLU A O 1
ATOM 650 N N . TYR A 1 85 ? -4.655 -3.737 -6.262 1.00 94.50 85 TYR A N 1
ATOM 651 C CA . TYR A 1 85 ? -3.657 -2.945 -6.964 1.00 94.50 85 TYR A CA 1
ATOM 652 C C . TYR A 1 85 ? -2.449 -3.831 -7.279 1.00 94.50 85 TYR A C 1
ATOM 654 O O . TYR A 1 85 ? -2.233 -4.857 -6.629 1.00 94.50 85 TYR A O 1
ATOM 662 N N . LEU A 1 86 ? -1.647 -3.426 -8.261 1.00 93.75 86 LEU A N 1
ATOM 663 C CA . LEU A 1 86 ? -0.370 -4.073 -8.547 1.00 93.75 86 LEU A CA 1
ATOM 664 C C . LEU A 1 86 ? 0.722 -3.343 -7.768 1.00 93.75 86 LEU A C 1
ATOM 666 O O . LEU A 1 86 ? 0.910 -2.144 -7.958 1.00 93.75 86 LEU A O 1
ATOM 670 N N . GLU A 1 87 ? 1.418 -4.032 -6.869 1.00 94.69 87 GLU A N 1
ATOM 671 C CA . GLU A 1 87 ? 2.513 -3.435 -6.099 1.00 94.69 87 GLU A CA 1
ATOM 672 C C . GLU A 1 87 ? 3.752 -3.230 -6.983 1.00 94.69 87 GLU A C 1
ATOM 674 O O . GLU A 1 87 ? 4.141 -4.103 -7.760 1.00 94.69 87 GLU A O 1
ATOM 679 N N . THR A 1 88 ? 4.385 -2.065 -6.858 1.00 94.12 88 THR A N 1
ATOM 680 C CA . THR A 1 88 ? 5.611 -1.712 -7.575 1.00 94.12 88 THR A CA 1
ATOM 681 C C . THR A 1 88 ? 6.810 -1.782 -6.647 1.00 94.12 88 THR A C 1
ATOM 683 O O . THR A 1 88 ? 6.823 -1.219 -5.555 1.00 94.12 88 THR A O 1
ATOM 686 N N . LYS A 1 89 ? 7.858 -2.461 -7.115 1.00 92.19 89 LYS A N 1
ATOM 687 C CA . LYS A 1 89 ? 9.146 -2.541 -6.417 1.00 92.19 89 LYS A CA 1
ATOM 688 C C . LYS A 1 89 ? 9.962 -1.260 -6.594 1.00 92.19 89 LYS A C 1
ATOM 690 O O . LYS A 1 89 ? 10.568 -0.777 -5.645 1.00 92.19 89 LYS A O 1
ATOM 695 N N . ALA A 1 90 ? 9.982 -0.713 -7.809 1.00 91.31 90 ALA A N 1
ATOM 696 C CA . ALA A 1 90 ? 10.691 0.514 -8.151 1.00 91.31 90 ALA A CA 1
ATOM 697 C C . ALA A 1 90 ? 10.056 1.183 -9.379 1.00 91.31 90 ALA A C 1
ATOM 699 O O . ALA A 1 90 ? 9.445 0.514 -10.212 1.00 91.31 90 ALA A O 1
ATOM 700 N N . GLY A 1 91 ? 10.240 2.499 -9.500 1.00 91.19 91 GLY A N 1
ATOM 701 C CA . GLY A 1 91 ? 9.919 3.267 -10.702 1.00 91.19 91 GLY A CA 1
ATOM 702 C C . GLY A 1 91 ? 11.200 3.703 -11.406 1.00 91.19 91 GLY A C 1
ATOM 703 O O . GLY A 1 91 ? 12.089 4.265 -10.766 1.00 91.19 91 GLY A O 1
ATOM 704 N N . LEU A 1 92 ? 11.294 3.447 -12.710 1.00 92.62 92 LEU A N 1
ATOM 705 C CA . LEU A 1 92 ? 12.444 3.797 -13.543 1.00 92.62 92 LEU A CA 1
ATOM 706 C C . LEU A 1 92 ? 12.004 4.701 -14.691 1.00 92.62 92 LEU A C 1
ATOM 708 O O . LEU A 1 92 ? 10.865 4.636 -15.150 1.00 92.62 92 LEU A O 1
ATOM 712 N N . ARG A 1 93 ? 12.923 5.541 -15.161 1.00 93.19 93 ARG A N 1
ATOM 713 C CA . ARG A 1 93 ? 12.742 6.337 -16.379 1.00 93.19 93 ARG A CA 1
ATOM 714 C C . ARG A 1 93 ? 13.469 5.637 -17.515 1.00 93.19 93 ARG A C 1
ATOM 716 O O . ARG A 1 93 ? 14.534 5.081 -17.284 1.00 93.19 93 ARG A O 1
ATOM 723 N N . TYR A 1 94 ? 12.926 5.672 -18.719 1.00 93.81 94 TYR A N 1
ATOM 724 C CA . TYR A 1 94 ? 13.539 5.068 -19.899 1.00 93.81 94 TYR A CA 1
ATOM 725 C C . TYR A 1 94 ? 13.591 6.085 -21.038 1.00 93.81 94 TYR A C 1
ATOM 727 O O . TYR A 1 94 ? 12.878 7.087 -20.987 1.00 93.81 94 TYR A O 1
ATOM 735 N N . LEU A 1 95 ? 14.454 5.836 -22.022 1.00 94.62 95 LEU A N 1
ATOM 736 C CA . LEU A 1 95 ? 14.493 6.623 -23.255 1.00 94.62 95 LEU A CA 1
ATOM 737 C C . LEU A 1 95 ? 13.305 6.237 -24.137 1.00 94.62 95 LEU A C 1
ATOM 739 O O . LEU A 1 95 ? 13.166 5.068 -24.502 1.00 94.62 95 LEU A O 1
ATOM 743 N N . GLY A 1 96 ? 12.438 7.201 -24.429 1.00 91.88 96 GLY A N 1
ATOM 744 C CA . GLY A 1 96 ? 11.271 7.005 -25.288 1.00 91.88 96 GLY A CA 1
ATOM 745 C C . GLY A 1 96 ? 11.589 7.231 -26.764 1.00 91.88 96 GLY A C 1
ATOM 746 O O . GLY A 1 96 ? 12.725 7.519 -27.127 1.00 91.88 96 GLY A O 1
ATOM 747 N N . ASP A 1 97 ? 10.565 7.146 -27.609 1.00 87.75 97 ASP A N 1
ATOM 748 C CA . ASP A 1 97 ? 10.685 7.376 -29.057 1.00 87.75 97 ASP A CA 1
ATOM 749 C C . ASP A 1 97 ? 11.226 8.786 -29.387 1.00 87.75 97 ASP A C 1
ATOM 751 O O . ASP A 1 97 ? 12.059 8.966 -30.275 1.00 87.75 97 ASP A O 1
ATOM 755 N N . ASP A 1 98 ? 10.878 9.778 -28.560 1.00 89.69 98 ASP A N 1
ATOM 756 C CA . ASP A 1 98 ? 11.400 11.150 -28.652 1.00 89.69 98 ASP A CA 1
ATOM 757 C C . ASP A 1 98 ? 12.919 11.251 -28.383 1.00 89.69 98 ASP A C 1
ATOM 759 O O . ASP A 1 98 ? 13.565 12.231 -28.763 1.00 89.69 98 ASP A O 1
ATOM 763 N N . ASP A 1 99 ? 13.513 10.234 -27.752 1.00 91.25 99 ASP A N 1
ATOM 764 C CA . ASP A 1 99 ? 14.915 10.203 -27.333 1.00 91.25 99 ASP A CA 1
ATOM 765 C C . ASP A 1 99 ? 15.813 9.387 -28.285 1.00 91.25 99 ASP A C 1
ATOM 767 O O . ASP A 1 99 ? 16.973 9.112 -27.955 1.00 91.25 99 ASP A O 1
ATOM 771 N N . ILE A 1 100 ? 15.324 9.004 -29.472 1.00 87.25 100 ILE A N 1
ATOM 772 C CA . ILE A 1 100 ? 16.007 8.083 -30.405 1.00 87.25 100 ILE A CA 1
ATOM 773 C C . ILE A 1 100 ? 17.421 8.523 -30.826 1.00 87.25 100 ILE A C 1
ATOM 775 O O . ILE A 1 100 ? 18.260 7.696 -31.176 1.00 87.25 100 ILE A O 1
ATOM 779 N N . ASN A 1 101 ? 17.718 9.823 -30.752 1.00 89.12 101 ASN A N 1
ATOM 780 C CA . ASN A 1 101 ? 19.020 10.393 -31.111 1.00 89.12 101 ASN A CA 1
ATOM 781 C C . ASN A 1 101 ? 19.995 10.513 -29.924 1.00 89.12 101 ASN A C 1
ATOM 783 O O . ASN A 1 101 ? 21.051 11.136 -30.058 1.00 89.12 101 ASN A O 1
ATOM 787 N N . THR A 1 102 ? 19.661 9.953 -28.758 1.00 89.88 102 THR A N 1
ATOM 788 C CA . THR A 1 102 ? 20.515 10.010 -27.564 1.00 89.88 102 THR A CA 1
ATOM 789 C C . THR A 1 102 ? 21.809 9.214 -27.786 1.00 89.88 102 THR A C 1
ATOM 791 O O . THR A 1 102 ? 21.751 7.996 -27.965 1.00 89.88 102 THR A O 1
ATOM 794 N N . PRO A 1 103 ? 23.001 9.845 -27.741 1.00 88.62 103 PRO A N 1
ATOM 795 C CA . PRO A 1 103 ? 24.258 9.146 -27.996 1.00 88.62 103 PRO A CA 1
ATOM 796 C C . PRO A 1 103 ? 24.495 7.995 -27.012 1.00 88.62 103 PRO A C 1
ATOM 798 O O . PRO A 1 103 ? 24.525 8.203 -25.801 1.00 88.62 103 PRO A O 1
ATOM 801 N N . GLY A 1 104 ? 24.689 6.781 -27.536 1.00 85.81 104 GLY A N 1
ATOM 802 C CA . GLY A 1 104 ? 24.948 5.581 -26.730 1.00 85.81 104 GLY A CA 1
ATOM 803 C C . GLY A 1 104 ? 23.737 5.044 -25.955 1.00 85.81 104 GLY A C 1
ATOM 804 O O . GLY A 1 104 ? 23.886 4.069 -25.221 1.00 85.81 104 GLY A O 1
ATOM 805 N N . GLY A 1 105 ? 22.560 5.655 -26.113 1.00 90.31 105 GLY A N 1
ATOM 806 C CA . GLY A 1 105 ? 21.299 5.179 -25.558 1.00 90.31 105 GLY A CA 1
ATOM 807 C C . GLY A 1 105 ? 20.492 4.384 -26.581 1.00 90.31 105 GLY A C 1
ATOM 808 O O . GLY A 1 105 ? 20.623 4.581 -27.786 1.00 90.31 105 GLY A O 1
ATOM 809 N N . ILE A 1 106 ? 19.646 3.485 -26.089 1.00 94.19 106 ILE A N 1
ATOM 810 C CA . ILE A 1 106 ? 18.689 2.726 -26.892 1.00 94.19 106 ILE A CA 1
ATOM 811 C C . ILE A 1 106 ? 17.290 3.131 -26.433 1.00 94.19 106 ILE A C 1
ATOM 813 O O . ILE A 1 106 ? 16.909 2.864 -25.290 1.00 94.19 106 ILE A O 1
ATOM 817 N N . ALA A 1 107 ? 16.548 3.805 -27.309 1.00 94.31 107 ALA A N 1
ATOM 818 C CA . ALA A 1 107 ? 15.151 4.146 -27.076 1.00 94.31 107 ALA A CA 1
ATOM 819 C C . ALA A 1 107 ? 14.265 2.892 -27.131 1.00 94.31 107 ALA A C 1
ATOM 821 O O . ALA A 1 107 ? 14.498 1.991 -27.939 1.00 94.31 107 ALA A O 1
ATOM 822 N N . LEU A 1 108 ? 13.247 2.838 -26.273 1.00 93.25 108 LEU A N 1
ATOM 823 C CA . LEU A 1 108 ? 12.203 1.821 -26.347 1.00 93.25 108 LEU A CA 1
ATOM 824 C C . LEU A 1 108 ? 11.401 2.016 -27.641 1.00 93.25 108 LEU A C 1
ATOM 826 O O . LEU A 1 108 ? 10.820 3.081 -27.842 1.00 93.25 108 LEU A O 1
ATOM 830 N N . SER A 1 109 ? 11.336 0.982 -28.480 1.00 89.19 109 SER A N 1
ATOM 831 C CA . SER A 1 109 ? 10.542 0.998 -29.712 1.00 89.19 109 SER A CA 1
ATOM 832 C C . SER A 1 109 ? 9.132 0.461 -29.470 1.00 89.19 109 SER A C 1
ATOM 834 O O . SER A 1 109 ? 8.958 -0.560 -28.805 1.00 89.19 109 SER A O 1
ATOM 836 N N . TRP A 1 110 ? 8.134 1.131 -30.048 1.00 87.25 110 TRP A N 1
ATOM 837 C CA . TRP A 1 110 ? 6.746 0.655 -30.101 1.00 87.25 110 TRP A CA 1
ATOM 838 C C . TRP A 1 110 ? 6.382 0.009 -31.445 1.00 87.25 110 TRP A C 1
ATOM 840 O O . TRP A 1 110 ? 5.346 -0.647 -31.541 1.00 87.25 110 TRP A O 1
ATOM 850 N N . ASP A 1 111 ? 7.237 0.168 -32.459 1.00 87.56 111 ASP A N 1
ATOM 851 C CA . ASP A 1 111 ? 6.995 -0.300 -33.828 1.00 87.56 111 ASP A CA 1
ATOM 852 C C . ASP A 1 111 ? 7.651 -1.656 -34.120 1.00 87.56 111 ASP A C 1
ATOM 854 O O . ASP A 1 111 ? 7.137 -2.431 -34.929 1.00 87.56 111 ASP A O 1
ATOM 858 N N . ASP A 1 112 ? 8.781 -1.958 -33.469 1.00 88.00 112 ASP A N 1
ATOM 859 C CA . ASP A 1 112 ? 9.494 -3.226 -33.624 1.00 88.00 112 ASP A CA 1
ATOM 860 C C . ASP A 1 112 ? 9.272 -4.141 -32.403 1.00 88.00 112 ASP A C 1
ATOM 862 O O . ASP A 1 112 ? 9.918 -3.959 -31.368 1.00 88.00 112 ASP A O 1
ATOM 866 N N . PRO A 1 113 ? 8.417 -5.177 -32.501 1.00 82.88 113 PRO A N 1
ATOM 867 C CA . PRO A 1 113 ? 8.178 -6.100 -31.393 1.00 82.88 113 PRO A CA 1
ATOM 868 C C . PRO A 1 113 ? 9.400 -6.969 -31.045 1.00 82.88 113 PRO A C 1
ATOM 870 O O . PRO A 1 113 ? 9.427 -7.576 -29.975 1.00 82.88 113 PRO A O 1
ATOM 873 N N . ALA A 1 114 ? 10.418 -7.051 -31.912 1.00 87.69 114 ALA A N 1
ATOM 874 C CA . ALA A 1 114 ? 11.668 -7.744 -31.605 1.00 87.69 114 ALA A CA 1
ATOM 875 C C . ALA A 1 114 ? 12.641 -6.871 -30.785 1.00 87.69 114 ALA A C 1
ATOM 877 O O . ALA A 1 114 ? 13.562 -7.401 -30.145 1.00 87.69 114 ALA A O 1
ATOM 878 N N . ALA A 1 115 ? 12.432 -5.550 -30.757 1.00 91.12 115 ALA A N 1
ATOM 879 C CA . ALA A 1 115 ? 13.232 -4.601 -29.994 1.00 91.12 115 ALA A CA 1
ATOM 880 C C . ALA A 1 115 ? 12.868 -4.648 -28.500 1.00 91.12 115 ALA A C 1
ATOM 882 O O . ALA A 1 115 ? 12.117 -3.842 -27.964 1.00 91.12 115 ALA A O 1
ATOM 883 N N . THR A 1 116 ? 13.445 -5.621 -27.798 1.00 93.00 116 THR A N 1
ATOM 884 C CA . THR A 1 116 ? 13.212 -5.855 -26.362 1.00 93.00 116 THR A CA 1
ATOM 885 C C . THR A 1 116 ? 14.211 -5.153 -25.445 1.00 93.00 116 THR A C 1
ATOM 887 O O . THR A 1 116 ? 14.106 -5.282 -24.229 1.00 93.00 116 THR A O 1
ATOM 890 N N . LEU A 1 117 ? 15.211 -4.458 -25.991 1.00 94.12 117 LEU A N 1
ATOM 891 C CA . LEU A 1 117 ? 16.280 -3.808 -25.231 1.00 94.12 117 LEU A CA 1
ATOM 892 C C . LEU A 1 117 ? 16.078 -2.293 -25.234 1.00 94.12 117 LEU A C 1
ATOM 894 O O . LEU A 1 117 ? 15.919 -1.708 -26.299 1.00 94.12 117 LEU A O 1
ATOM 898 N N . PHE A 1 118 ? 16.146 -1.663 -24.065 1.00 94.69 118 PHE A N 1
ATOM 899 C CA . PHE A 1 118 ? 16.077 -0.208 -23.933 1.00 94.69 118 PHE A CA 1
ATOM 900 C C . PHE A 1 118 ? 16.941 0.290 -22.768 1.00 94.69 118 PHE A C 1
ATOM 902 O O . PHE A 1 118 ? 17.283 -0.461 -21.848 1.00 94.69 118 PHE A O 1
ATOM 909 N N . THR A 1 119 ? 17.303 1.571 -22.804 1.00 95.50 119 THR A N 1
ATOM 910 C CA . THR A 1 119 ? 18.130 2.224 -21.785 1.00 95.50 119 THR A CA 1
ATOM 911 C C . THR A 1 119 ? 17.270 2.898 -20.718 1.00 95.50 119 THR A C 1
ATOM 913 O O . THR A 1 119 ? 16.355 3.670 -21.010 1.00 95.50 119 THR A O 1
ATOM 916 N N . VAL A 1 120 ? 17.612 2.632 -19.459 1.00 94.81 120 VAL A N 1
ATOM 917 C CA . VAL A 1 120 ? 17.091 3.290 -18.262 1.00 94.81 120 VAL A CA 1
ATOM 918 C C . VAL A 1 120 ? 17.897 4.557 -17.981 1.00 94.81 120 VAL A C 1
ATOM 920 O O . VAL A 1 120 ? 19.123 4.542 -17.887 1.00 94.81 120 VAL A O 1
ATOM 923 N N . VAL A 1 121 ? 17.193 5.668 -17.801 1.00 92.81 121 VAL A N 1
ATOM 924 C CA . VAL A 1 121 ? 17.766 6.982 -17.516 1.00 92.81 121 VAL A CA 1
ATOM 925 C C . VAL A 1 121 ? 17.988 7.140 -16.016 1.00 92.81 121 VAL A C 1
ATOM 927 O O . VAL A 1 121 ? 17.091 6.887 -15.213 1.00 92.81 121 VAL A O 1
ATOM 930 N N . GLY A 1 122 ? 19.172 7.625 -15.637 1.00 88.94 122 GLY A N 1
ATOM 931 C CA . GLY A 1 122 ? 19.539 7.846 -14.233 1.00 88.94 122 GLY A CA 1
ATOM 932 C C . GLY A 1 122 ? 20.122 6.617 -13.531 1.00 88.94 122 GLY A C 1
ATOM 933 O O . GLY A 1 122 ? 20.414 6.692 -12.339 1.00 88.94 122 GLY A O 1
ATOM 934 N N . GLY A 1 123 ? 20.346 5.527 -14.269 1.00 88.38 123 GLY A N 1
ATOM 935 C CA . GLY A 1 123 ? 20.953 4.305 -13.757 1.00 88.38 123 GLY A CA 1
ATOM 936 C C . GLY A 1 123 ? 19.958 3.346 -13.108 1.00 88.38 123 GLY A C 1
ATOM 937 O O . GLY A 1 123 ? 18.827 3.698 -12.772 1.00 88.38 123 GLY A O 1
ATOM 938 N N . ILE A 1 124 ? 20.395 2.100 -12.942 1.00 90.88 124 ILE A N 1
ATOM 939 C CA . ILE A 1 124 ? 19.600 1.056 -12.294 1.00 90.88 124 ILE A CA 1
ATOM 940 C C . ILE A 1 124 ? 19.856 1.109 -10.777 1.00 90.88 124 ILE A C 1
ATOM 942 O O . ILE A 1 124 ? 21.019 1.092 -10.362 1.00 90.88 124 ILE A O 1
ATOM 946 N N . PRO A 1 125 ? 18.808 1.181 -9.933 1.00 90.62 125 PRO A N 1
ATOM 947 C CA . PRO A 1 125 ? 18.964 1.218 -8.485 1.00 90.62 125 PRO A CA 1
ATOM 948 C C . PRO A 1 125 ? 19.625 -0.063 -7.971 1.00 90.62 125 PRO A C 1
ATOM 950 O O . PRO A 1 125 ? 19.459 -1.141 -8.539 1.00 90.62 125 PRO A O 1
ATOM 953 N N . THR A 1 126 ? 20.360 0.051 -6.867 1.00 88.56 126 THR A N 1
ATOM 954 C CA . THR A 1 126 ? 21.054 -1.068 -6.219 1.00 88.56 126 THR A CA 1
ATOM 955 C C . THR A 1 126 ? 20.329 -1.514 -4.944 1.00 88.56 126 THR A C 1
ATOM 957 O O . THR A 1 126 ? 19.472 -0.812 -4.405 1.00 88.56 126 THR A O 1
ATOM 960 N N . GLY A 1 127 ? 20.662 -2.707 -4.442 1.00 88.94 127 GLY A N 1
ATOM 961 C CA . GLY A 1 127 ? 20.088 -3.247 -3.205 1.00 88.94 127 GLY A CA 1
ATOM 962 C C . GLY A 1 127 ? 18.726 -3.918 -3.403 1.00 88.94 127 GLY A C 1
ATOM 963 O O . GLY A 1 127 ? 18.459 -4.503 -4.448 1.00 88.94 127 GLY A O 1
ATOM 964 N N . SER A 1 128 ? 17.860 -3.860 -2.388 1.00 88.56 128 SER A N 1
ATOM 965 C CA . SER A 1 128 ? 16.572 -4.576 -2.383 1.00 88.56 128 SER A CA 1
ATOM 966 C C . SER A 1 128 ? 15.571 -4.082 -3.432 1.00 88.56 128 SER A C 1
ATOM 968 O O . SER A 1 128 ? 14.659 -4.820 -3.794 1.00 88.56 128 SER A O 1
ATOM 970 N N . LEU A 1 129 ? 15.744 -2.856 -3.933 1.00 89.00 129 LEU A N 1
ATOM 971 C CA . LEU A 1 129 ? 14.899 -2.260 -4.973 1.00 89.00 129 LEU A CA 1
ATOM 972 C C . LEU A 1 129 ? 15.434 -2.511 -6.390 1.00 89.00 129 LEU A C 1
ATOM 974 O O . LEU A 1 129 ? 14.783 -2.124 -7.357 1.00 89.00 129 LEU A O 1
ATOM 978 N N . ALA A 1 130 ? 16.602 -3.148 -6.526 1.00 91.56 130 ALA A N 1
ATOM 979 C CA . ALA A 1 130 ? 17.191 -3.428 -7.827 1.00 91.56 130 ALA A CA 1
ATOM 980 C C . ALA A 1 130 ? 16.285 -4.383 -8.623 1.00 91.56 130 ALA A C 1
ATOM 982 O O . ALA A 1 130 ? 15.947 -5.452 -8.097 1.00 91.56 130 ALA A O 1
ATOM 983 N N . PRO A 1 131 ? 15.883 -4.035 -9.860 1.00 92.94 131 PRO A N 1
ATOM 984 C CA . PRO A 1 131 ? 15.174 -4.967 -10.720 1.00 92.94 131 PRO A CA 1
ATOM 985 C C . PRO A 1 131 ? 16.048 -6.196 -10.965 1.00 92.94 131 PRO A C 1
ATOM 987 O O . PRO A 1 131 ? 17.260 -6.089 -11.162 1.00 92.94 131 PRO A O 1
ATOM 990 N N . THR A 1 132 ? 15.429 -7.368 -10.942 1.00 93.12 132 THR A N 1
ATOM 991 C CA . THR A 1 132 ? 16.084 -8.649 -11.205 1.00 93.12 132 THR A CA 1
ATOM 992 C C . THR A 1 132 ? 15.455 -9.345 -12.401 1.00 93.12 132 THR A C 1
ATOM 994 O O . THR A 1 132 ? 14.310 -9.080 -12.762 1.00 93.12 132 THR A O 1
ATOM 997 N N . THR A 1 133 ? 16.193 -10.258 -13.034 1.00 93.44 133 THR A N 1
ATOM 998 C CA . THR A 1 133 ? 15.611 -11.153 -14.042 1.00 93.44 133 THR A CA 1
ATOM 999 C C . THR A 1 133 ? 14.389 -11.871 -13.459 1.00 93.44 133 THR A C 1
ATOM 1001 O O . THR A 1 133 ? 14.422 -12.316 -12.313 1.00 93.44 133 THR A O 1
ATOM 1004 N N . ASN A 1 134 ? 13.336 -12.013 -14.266 1.00 93.38 134 ASN A N 1
ATOM 1005 C CA . ASN A 1 134 ? 11.993 -12.491 -13.915 1.00 93.38 134 ASN A CA 1
ATOM 1006 C C . ASN A 1 134 ? 11.100 -11.529 -13.116 1.00 93.38 134 ASN A C 1
ATOM 1008 O O . ASN A 1 134 ? 9.929 -11.867 -12.925 1.00 93.38 134 ASN A O 1
ATOM 1012 N N . ASP A 1 135 ? 11.579 -10.349 -12.707 1.00 94.62 135 ASP A N 1
ATOM 1013 C CA . ASP A 1 135 ? 10.674 -9.297 -12.228 1.00 94.62 135 ASP A CA 1
ATOM 1014 C C . ASP A 1 135 ? 9.762 -8.842 -13.377 1.00 94.62 135 ASP A C 1
ATOM 1016 O O . ASP A 1 135 ? 10.119 -8.957 -14.552 1.00 94.62 135 ASP A O 1
ATOM 1020 N N . TYR A 1 136 ? 8.583 -8.317 -13.047 1.00 93.94 136 TYR A N 1
ATOM 1021 C CA . TYR A 1 136 ? 7.689 -7.717 -14.033 1.00 93.94 136 TYR A CA 1
ATOM 1022 C C . TYR A 1 136 ? 7.952 -6.220 -14.167 1.00 93.94 136 TYR A C 1
ATOM 1024 O O . TYR A 1 136 ? 8.160 -5.518 -13.176 1.00 93.94 136 TYR A O 1
ATOM 1032 N N . ILE A 1 137 ? 7.881 -5.732 -15.399 1.00 93.94 137 ILE A N 1
ATOM 1033 C CA . ILE A 1 137 ? 7.857 -4.313 -15.735 1.00 93.94 137 ILE A CA 1
ATOM 1034 C C . ILE A 1 137 ? 6.545 -4.004 -16.433 1.00 93.94 137 ILE A C 1
ATOM 1036 O O . ILE A 1 137 ? 6.141 -4.726 -17.339 1.00 93.94 137 ILE A O 1
ATOM 1040 N N . ALA A 1 138 ? 5.889 -2.933 -16.004 1.00 94.06 138 ALA A N 1
ATOM 1041 C CA . ALA A 1 138 ? 4.738 -2.371 -16.690 1.00 94.06 138 ALA A CA 1
ATOM 1042 C C . ALA A 1 138 ? 5.149 -1.030 -17.296 1.00 94.06 138 ALA A C 1
ATOM 1044 O O . ALA A 1 138 ? 5.680 -0.167 -16.594 1.00 94.06 138 ALA A O 1
ATOM 1045 N N . ILE A 1 139 ? 4.916 -0.862 -18.591 1.00 91.44 139 ILE A N 1
ATOM 1046 C CA . ILE A 1 139 ? 5.251 0.354 -19.331 1.00 91.44 139 ILE A CA 1
ATOM 1047 C C . ILE A 1 139 ? 3.941 0.981 -19.792 1.00 91.44 139 ILE A C 1
ATOM 1049 O O . ILE A 1 139 ? 3.058 0.286 -20.271 1.00 91.44 139 ILE A O 1
ATOM 1053 N N . TYR A 1 140 ? 3.793 2.298 -19.641 1.00 90.94 140 TYR A N 1
ATOM 1054 C CA . TYR A 1 140 ? 2.638 3.025 -20.179 1.00 90.94 140 TYR A CA 1
ATOM 1055 C C . TYR A 1 140 ? 1.271 2.472 -19.701 1.00 90.94 140 TYR A C 1
ATOM 1057 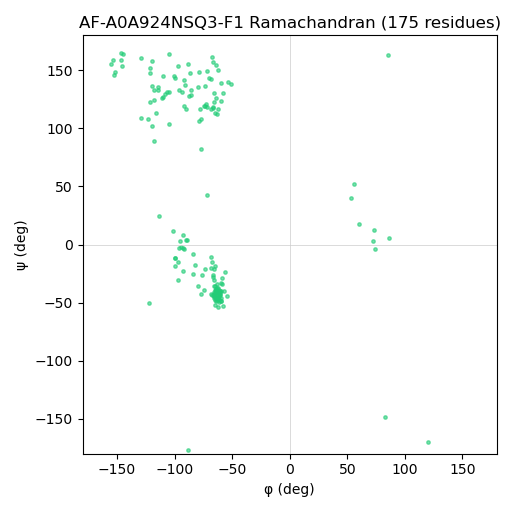O O . TYR A 1 140 ? 0.387 2.149 -20.492 1.00 90.94 140 TYR A O 1
ATOM 1065 N N . ASN A 1 141 ? 1.097 2.321 -18.379 1.00 92.94 141 ASN A N 1
ATOM 1066 C CA . ASN A 1 141 ? -0.182 1.903 -17.794 1.00 92.94 141 ASN A CA 1
ATOM 1067 C C . ASN A 1 141 ? -1.173 3.072 -17.717 1.00 92.94 141 ASN A C 1
ATOM 1069 O O . ASN A 1 141 ? -1.040 3.973 -16.886 1.00 92.94 141 ASN A O 1
ATOM 1073 N N . LEU A 1 142 ? -2.172 3.045 -18.593 1.00 91.44 142 LEU A N 1
ATOM 1074 C CA . LEU A 1 142 ? -3.171 4.093 -18.776 1.00 91.44 142 LEU A CA 1
ATOM 1075 C C . LEU A 1 142 ? -4.501 3.796 -18.070 1.00 91.44 142 LEU A C 1
ATOM 1077 O O . LEU A 1 142 ? -5.254 4.732 -17.814 1.00 91.44 142 LEU A O 1
ATOM 1081 N N . GLY A 1 143 ? -4.768 2.537 -17.712 1.00 86.56 143 GLY A N 1
ATOM 1082 C CA . GLY A 1 143 ? -5.948 2.136 -16.941 1.00 86.56 143 GLY A CA 1
ATOM 1083 C C . GLY A 1 143 ? -6.843 1.133 -17.663 1.00 86.56 143 GLY A C 1
ATOM 1084 O O . GLY A 1 143 ? -6.481 0.569 -18.689 1.00 86.56 143 GLY A O 1
ATOM 1085 N N . ASP A 1 144 ? -8.026 0.901 -17.101 1.00 81.62 144 ASP A N 1
ATOM 1086 C CA . ASP A 1 144 ? -8.962 -0.163 -17.486 1.00 81.62 144 ASP A CA 1
ATOM 1087 C C . ASP A 1 144 ? -9.569 -0.022 -18.890 1.00 81.62 144 ASP A C 1
ATOM 1089 O O . ASP A 1 144 ? -9.867 -1.019 -19.543 1.00 81.62 144 ASP A O 1
ATOM 1093 N N . THR A 1 145 ? -9.738 1.210 -19.361 1.00 81.19 145 THR A N 1
ATOM 1094 C CA . THR A 1 145 ? -10.407 1.530 -20.632 1.00 81.19 145 THR A CA 1
ATOM 1095 C C . THR A 1 145 ? -9.460 1.686 -21.818 1.00 81.19 145 THR A C 1
ATOM 1097 O O . THR A 1 145 ? -9.918 1.899 -22.938 1.00 81.19 145 THR A O 1
ATOM 1100 N N . GLN A 1 146 ? -8.150 1.564 -21.595 1.00 80.19 146 GLN A N 1
ATOM 1101 C CA . GLN A 1 146 ? -7.133 1.883 -22.591 1.00 80.19 146 GLN A CA 1
ATOM 1102 C C . GLN A 1 146 ? -6.322 0.638 -22.940 1.00 80.19 146 GLN A C 1
ATOM 1104 O O . GLN A 1 146 ? -5.289 0.374 -22.335 1.00 80.19 146 GLN A O 1
ATOM 1109 N N . ALA A 1 147 ? -6.776 -0.123 -23.936 1.00 78.50 147 ALA A N 1
ATOM 1110 C CA . ALA A 1 147 ? -5.977 -1.193 -24.529 1.00 78.50 147 ALA A CA 1
ATOM 1111 C C . ALA A 1 147 ? -4.966 -0.597 -25.533 1.00 78.50 147 ALA A C 1
ATOM 1113 O O . ALA A 1 147 ? -5.351 0.264 -26.326 1.00 78.50 147 ALA A O 1
ATOM 1114 N N . PRO A 1 148 ? -3.688 -1.023 -25.533 1.00 82.56 148 PRO A N 1
ATOM 1115 C CA . PRO A 1 148 ? -3.085 -2.091 -24.722 1.00 82.56 148 PRO A CA 1
ATOM 1116 C C . PRO A 1 148 ? -2.512 -1.638 -23.365 1.00 82.56 148 PRO A C 1
ATOM 1118 O O . PRO A 1 148 ? -1.908 -2.436 -22.657 1.00 82.56 148 PRO A O 1
ATOM 1121 N N . GLY A 1 149 ? -2.665 -0.366 -22.992 1.00 88.06 149 GLY A N 1
ATOM 1122 C CA . GLY A 1 149 ? -2.160 0.235 -21.751 1.00 88.06 149 GLY A CA 1
ATOM 1123 C C . GLY A 1 149 ? -2.887 -0.189 -20.465 1.00 88.06 149 GLY A C 1
ATOM 1124 O O . GLY A 1 149 ? -3.137 0.665 -19.612 1.00 88.06 149 GLY A O 1
ATOM 1125 N N . ASN A 1 150 ? -3.208 -1.4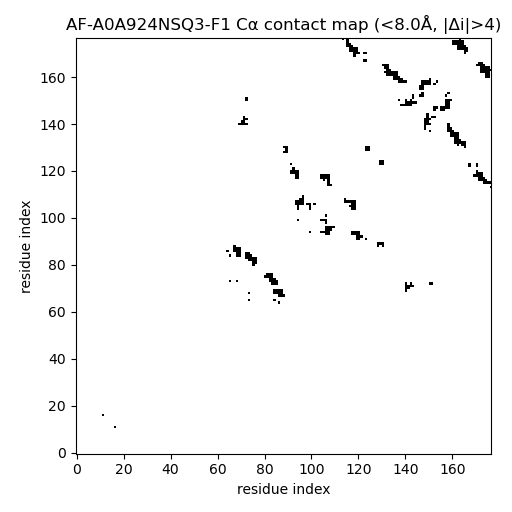74 -20.303 1.00 90.38 150 ASN A N 1
ATOM 1126 C CA . ASN A 1 150 ? -3.886 -2.020 -19.130 1.00 90.38 150 ASN A CA 1
ATOM 1127 C C . ASN A 1 150 ? -3.140 -3.237 -18.560 1.00 90.38 150 ASN A C 1
ATOM 1129 O O . ASN A 1 150 ? -3.213 -4.336 -19.102 1.00 90.38 150 ASN A O 1
ATOM 1133 N N . ALA A 1 151 ? -2.504 -3.072 -17.400 1.00 91.06 151 ALA A N 1
ATOM 1134 C CA . ALA A 1 151 ? -1.700 -4.124 -16.773 1.00 91.06 151 ALA A CA 1
ATOM 1135 C C . ALA A 1 151 ? -2.505 -5.331 -16.251 1.00 91.06 151 ALA A C 1
ATOM 1137 O O . ALA A 1 151 ? -1.908 -6.345 -15.890 1.00 91.06 151 ALA A O 1
ATOM 1138 N N . TYR A 1 152 ? -3.838 -5.245 -16.192 1.00 89.94 152 TYR A N 1
ATOM 1139 C CA . TYR A 1 152 ? -4.697 -6.374 -15.817 1.00 89.94 152 TYR A CA 1
ATOM 1140 C C . TYR A 1 152 ? -5.287 -7.133 -17.002 1.00 89.94 152 TYR A C 1
ATOM 1142 O O . TYR A 1 152 ? -5.827 -8.221 -16.795 1.00 89.94 152 TYR A O 1
ATOM 1150 N N . ASP A 1 153 ? -5.247 -6.566 -18.207 1.00 88.12 153 ASP A N 1
ATOM 1151 C CA . ASP A 1 153 ? -5.853 -7.166 -19.390 1.00 88.12 153 ASP A CA 1
ATOM 1152 C C . ASP A 1 153 ? -4.806 -7.349 -20.485 1.00 88.12 153 ASP A C 1
ATOM 1154 O O . ASP A 1 153 ? -4.366 -6.400 -21.124 1.00 88.12 153 ASP A O 1
ATOM 1158 N N . CYS A 1 154 ? -4.441 -8.608 -20.704 1.00 83.06 154 CYS A N 1
ATOM 1159 C CA . CYS A 1 154 ? -3.484 -9.021 -21.724 1.00 83.06 154 CYS A CA 1
ATOM 1160 C C . CYS A 1 154 ? -4.149 -9.861 -22.824 1.00 83.06 154 CYS A C 1
ATOM 1162 O O . CYS A 1 154 ? -3.490 -10.675 -23.465 1.00 83.06 154 CYS A O 1
ATOM 1164 N N . SER A 1 155 ? -5.462 -9.699 -23.030 1.00 79.44 155 SER A N 1
ATOM 1165 C CA . SER A 1 155 ? -6.239 -10.467 -24.013 1.00 79.44 155 SER A CA 1
ATOM 1166 C C . SER A 1 155 ? -5.872 -10.179 -25.474 1.00 79.44 155 SER A C 1
ATOM 1168 O O . SER A 1 155 ? -6.022 -11.057 -26.322 1.00 79.44 155 SER A O 1
ATOM 1170 N N . SER A 1 156 ? -5.388 -8.971 -25.778 1.00 73.81 156 SER A N 1
ATOM 1171 C CA . SER A 1 156 ? -5.027 -8.530 -27.136 1.00 73.81 156 SER A CA 1
ATOM 1172 C C . SER A 1 156 ? -3.566 -8.093 -27.233 1.00 73.81 156 SER A C 1
ATOM 1174 O O . SER A 1 156 ? -2.831 -8.570 -28.092 1.00 73.81 156 SER A O 1
ATOM 1176 N N . ALA A 1 157 ? -3.131 -7.228 -26.323 1.00 77.12 157 ALA A N 1
ATOM 1177 C CA . ALA A 1 157 ? -1.740 -6.856 -26.124 1.00 77.12 157 ALA A CA 1
ATOM 1178 C C . ALA A 1 157 ? -1.539 -6.457 -24.659 1.00 77.12 157 ALA A C 1
ATOM 1180 O O . ALA A 1 157 ? -2.463 -5.985 -24.002 1.00 77.12 157 ALA A O 1
ATOM 1181 N N . CYS A 1 158 ? -0.339 -6.712 -24.149 1.00 84.06 158 CYS A N 1
ATOM 1182 C CA . CYS A 1 158 ? -0.011 -6.633 -22.733 1.00 84.06 158 CYS A CA 1
ATOM 1183 C C . CYS A 1 158 ? 1.061 -5.562 -22.548 1.00 84.06 158 CYS A C 1
ATOM 1185 O O . CYS A 1 158 ? 2.121 -5.636 -23.167 1.00 84.06 158 CYS A O 1
ATOM 1187 N N . ASN A 1 159 ? 0.805 -4.577 -21.695 1.00 90.19 159 ASN A N 1
ATOM 1188 C CA . ASN A 1 159 ? 1.795 -3.555 -21.354 1.00 90.19 159 ASN A CA 1
ATOM 1189 C C . ASN A 1 159 ? 2.684 -3.949 -20.161 1.00 90.19 159 ASN A C 1
ATOM 1191 O O . ASN A 1 159 ? 3.501 -3.147 -19.703 1.00 90.19 159 ASN A O 1
ATOM 1195 N N . ILE A 1 160 ? 2.515 -5.172 -19.652 1.00 92.00 160 ILE A N 1
ATOM 1196 C CA . ILE A 1 160 ? 3.339 -5.778 -18.612 1.00 92.00 160 ILE A CA 1
ATOM 1197 C C . ILE A 1 160 ? 4.093 -6.983 -19.182 1.00 92.00 160 ILE A C 1
ATOM 1199 O O . ILE A 1 160 ? 3.525 -7.835 -19.858 1.00 92.00 160 ILE A O 1
ATOM 1203 N N . THR A 1 161 ? 5.390 -7.072 -18.912 1.00 92.38 161 THR A N 1
ATOM 1204 C CA . THR A 1 161 ? 6.223 -8.204 -19.337 1.00 92.38 161 THR A CA 1
ATOM 1205 C C . THR A 1 161 ? 7.315 -8.491 -18.316 1.00 92.38 161 THR A C 1
ATOM 1207 O O . THR A 1 161 ? 7.578 -7.686 -17.421 1.00 92.38 161 THR A O 1
ATOM 1210 N N . LYS A 1 162 ? 7.942 -9.663 -18.412 1.00 94.50 162 LYS A N 1
ATOM 1211 C CA . LYS A 1 162 ? 9.069 -10.029 -17.553 1.00 94.50 162 LYS A CA 1
ATOM 1212 C C . LYS A 1 162 ? 10.355 -9.381 -18.038 1.00 94.50 162 LYS A C 1
ATOM 1214 O O . LYS A 1 162 ? 10.589 -9.247 -19.235 1.00 94.50 162 LYS A O 1
ATOM 1219 N N . ILE A 1 163 ? 11.243 -9.081 -17.103 1.00 95.31 163 ILE A N 1
ATOM 1220 C CA . ILE A 1 163 ? 12.624 -8.722 -17.398 1.00 95.31 163 ILE A CA 1
ATOM 1221 C C . ILE A 1 163 ? 13.401 -10.004 -17.715 1.00 95.31 163 ILE A C 1
ATOM 1223 O O . ILE A 1 163 ? 13.561 -10.873 -16.857 1.00 95.31 163 ILE A O 1
ATOM 1227 N N . GLY A 1 164 ? 13.908 -10.116 -18.939 1.00 95.19 164 GLY A N 1
ATOM 1228 C CA . GLY A 1 164 ? 14.805 -11.191 -19.360 1.00 95.19 164 GLY A CA 1
ATOM 1229 C C . GLY A 1 164 ? 16.248 -10.959 -18.907 1.00 95.19 164 GLY A C 1
ATOM 1230 O O . GLY A 1 164 ? 16.938 -11.901 -18.520 1.00 95.19 164 GLY A O 1
ATOM 1231 N N . GLN A 1 165 ? 16.709 -9.705 -18.896 1.00 94.81 165 GLN A N 1
ATOM 1232 C CA . GLN A 1 165 ? 18.071 -9.359 -18.486 1.00 94.81 165 GLN A CA 1
ATOM 1233 C C . GLN A 1 165 ? 18.158 -7.937 -17.921 1.00 94.81 165 GLN A C 1
ATOM 1235 O O . GLN A 1 165 ? 17.480 -7.027 -18.395 1.00 94.81 165 GLN A O 1
ATOM 1240 N N . VAL A 1 166 ? 19.036 -7.758 -16.932 1.00 94.38 166 VAL A N 1
ATOM 1241 C CA . VAL A 1 166 ? 19.377 -6.468 -16.322 1.00 94.38 166 VAL A CA 1
ATOM 1242 C C . VAL A 1 166 ? 20.876 -6.242 -16.485 1.00 94.38 166 VAL A C 1
ATOM 1244 O O . VAL A 1 166 ? 21.665 -7.065 -16.021 1.00 94.38 166 VAL A O 1
ATOM 1247 N N . ASP A 1 167 ? 21.277 -5.140 -17.115 1.00 93.56 167 ASP A N 1
ATOM 1248 C CA . ASP A 1 167 ? 22.675 -4.713 -17.185 1.00 93.56 167 ASP A CA 1
ATOM 1249 C C . ASP A 1 167 ? 22.833 -3.332 -16.537 1.00 93.56 167 ASP A C 1
ATOM 1251 O O . ASP A 1 167 ? 22.515 -2.290 -17.113 1.00 93.56 167 ASP A O 1
ATOM 1255 N N . ALA A 1 168 ? 23.342 -3.330 -15.305 1.00 90.00 168 ALA A N 1
ATOM 1256 C CA . ALA A 1 168 ? 23.574 -2.110 -14.541 1.00 90.00 168 ALA A CA 1
ATOM 1257 C C . ALA A 1 168 ? 24.776 -1.291 -15.046 1.00 90.00 168 ALA A C 1
ATOM 1259 O O . ALA A 1 168 ? 24.827 -0.093 -14.780 1.00 90.00 168 ALA A O 1
ATOM 1260 N N . ALA A 1 169 ? 25.726 -1.895 -15.772 1.00 89.38 169 ALA A N 1
ATOM 1261 C CA . ALA A 1 169 ? 26.901 -1.184 -16.279 1.00 89.38 169 ALA A CA 1
ATOM 1262 C C . ALA A 1 169 ? 26.533 -0.277 -17.458 1.00 89.38 169 ALA A C 1
ATOM 1264 O O . ALA A 1 169 ? 27.008 0.853 -17.546 1.00 89.38 169 ALA A O 1
ATOM 1265 N N . THR A 1 170 ? 25.646 -0.756 -18.331 1.00 90.06 170 THR A N 1
ATOM 1266 C CA . THR A 1 170 ? 25.113 0.019 -19.463 1.00 90.06 170 THR A CA 1
ATOM 1267 C C . THR A 1 170 ? 23.769 0.684 -19.158 1.00 90.06 170 THR A C 1
ATOM 1269 O O . THR A 1 170 ? 23.248 1.428 -19.984 1.00 90.06 170 THR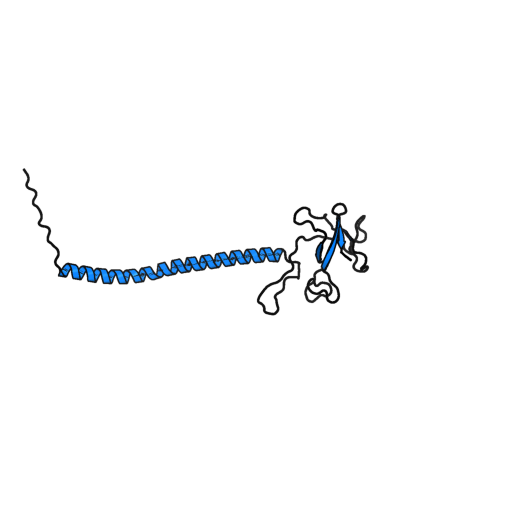 A O 1
ATOM 1272 N N . SER A 1 171 ? 23.210 0.453 -17.964 1.00 93.62 171 SER A N 1
ATOM 1273 C CA . SER A 1 171 ? 21.858 0.877 -17.575 1.00 93.62 171 SER A CA 1
ATOM 1274 C C . SER A 1 171 ? 20.789 0.410 -18.564 1.00 93.62 171 SER A C 1
ATOM 1276 O O . SER A 1 171 ? 19.875 1.159 -18.893 1.00 93.62 171 SER A O 1
ATOM 1278 N N . THR A 1 172 ? 20.901 -0.820 -19.064 1.00 94.12 172 THR A N 1
ATOM 1279 C CA . THR A 1 172 ? 19.940 -1.384 -20.018 1.00 94.12 172 THR A CA 1
ATOM 1280 C C . THR A 1 172 ? 19.099 -2.485 -19.388 1.00 94.12 172 THR A C 1
ATOM 1282 O O . THR A 1 172 ? 19.549 -3.252 -18.531 1.00 94.12 172 THR A O 1
ATOM 1285 N N . LEU A 1 173 ? 17.842 -2.548 -19.819 1.00 94.94 173 LEU A N 1
ATOM 1286 C CA . LEU A 1 173 ? 16.910 -3.614 -19.481 1.00 94.94 173 LEU A CA 1
ATOM 1287 C C . LEU A 1 173 ? 16.475 -4.312 -20.758 1.00 94.94 173 LEU A C 1
ATOM 1289 O O . LEU A 1 173 ? 16.155 -3.664 -21.755 1.00 94.94 173 LEU A O 1
ATOM 1293 N N . ARG A 1 174 ? 16.445 -5.643 -20.703 1.00 94.81 174 ARG A N 1
ATOM 1294 C CA . ARG A 1 174 ? 15.904 -6.475 -21.769 1.00 94.81 174 ARG A CA 1
ATOM 1295 C C . ARG A 1 174 ? 14.625 -7.141 -21.304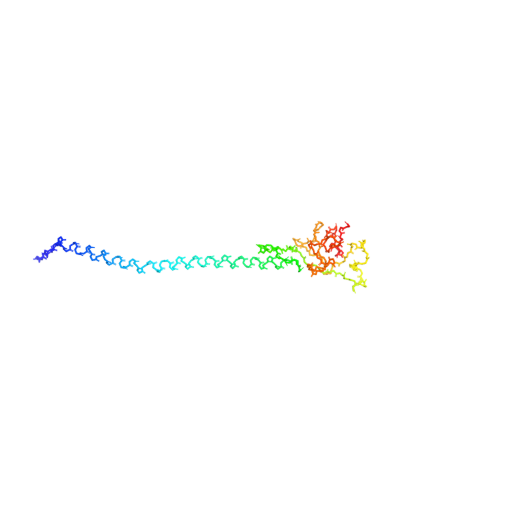 1.00 94.81 174 ARG A C 1
ATOM 1297 O O . ARG A 1 174 ? 14.633 -7.833 -20.285 1.00 94.81 174 ARG A O 1
ATOM 1304 N N . MET A 1 175 ? 13.552 -6.973 -22.058 1.00 93.62 175 MET A N 1
ATOM 1305 C CA . MET A 1 175 ? 12.301 -7.695 -21.854 1.00 93.62 175 MET A CA 1
ATOM 1306 C C . MET A 1 175 ? 12.463 -9.157 -22.279 1.00 93.62 175 MET A C 1
ATOM 1308 O O . MET A 1 175 ? 13.249 -9.469 -23.175 1.00 93.62 175 MET A O 1
ATOM 1312 N N . SER A 1 176 ? 11.737 -10.062 -21.631 1.00 88.00 176 SER A N 1
ATOM 1313 C CA . SER A 1 176 ? 11.566 -11.414 -22.155 1.00 88.00 176 SER A CA 1
ATOM 1314 C C . SER A 1 176 ? 10.764 -11.324 -23.448 1.00 88.00 176 SER A C 1
ATOM 1316 O O . SER A 1 176 ? 9.722 -10.665 -23.467 1.00 88.00 176 SER A O 1
ATOM 1318 N N . ALA A 1 177 ? 11.271 -11.972 -24.497 1.00 64.62 177 ALA A N 1
ATOM 1319 C CA . ALA A 1 177 ? 10.479 -12.294 -25.680 1.00 64.62 177 ALA A CA 1
ATOM 1320 C C . ALA A 1 177 ? 9.334 -13.252 -25.319 1.00 64.62 177 ALA A C 1
ATOM 1322 O O . ALA A 1 177 ? 9.473 -13.966 -24.290 1.00 64.62 177 ALA A O 1
#

Mean predicted aligned error: 8.76 Å

Radius of gyration: 38.12 Å; Cα contacts (8 Å, |Δi|>4): 208; chains: 1; bounding box: 60×24×128 Å

Secondary structure (DSSP, 8-state):
-PPPP----PPPPHHHHHHHHHHHHHHHHHHHHHHHHHHHHHHHHHHHHHHHHHHHHHHHHHHHHHTTBPTT--EE-TTSS-EE--B-S---EE--GGGTT-TT--PPPSS-TT--EEEEET----GGGS--TT-EEE-S---TTSSSS-TT--SS--SEEEEEEEETTTTEEEE--

Solvent-accessible surface area (backbone atoms only — not comparable to full-atom values): 10460 Å² total; per-residue (Å²): 136,86,82,78,81,79,78,80,78,81,79,84,54,72,68,60,53,52,52,51,54,53,52,51,52,55,51,50,57,58,54,49,63,65,50,52,54,60,54,52,49,50,54,53,50,51,55,50,49,54,53,48,54,52,49,54,54,50,52,54,48,51,55,55,56,59,70,33,34,38,68,63,40,72,45,65,46,97,85,68,82,50,77,48,58,46,80,49,78,67,89,83,48,61,34,41,70,92,40,61,83,43,87,95,52,39,33,43,53,91,84,43,91,82,54,40,55,25,23,38,54,93,54,61,63,73,73,95,51,32,83,48,63,70,38,76,47,73,52,71,53,70,15,95,89,34,86,42,21,15,77,88,49,61,90,87,41,59,28,47,45,38,28,56,38,69,39,66,89,79,16,32,42,25,45,49,130

pLDDT: mean 90.36, std 8.67, range [46.38, 98.56]

Foldseek 3Di:
DDDDDDDDDDDDDPVNVVVVVVVVVVVVVVVVVVVVVVVVVVVVVVVVVVVVVVVVVVVVVVVVQVVQFDPQFWDADPVRPDIDGDGALDDWAWAAPVNPPPPLFAHDDPPDPVRQKGATPPFADDDSSGADFFDKDADQQPYDPDPPNHCVDPPPHHRMFTFHDADRVSRMTGTDD